Protein AF-A0A7W5EKM7-F1 (afdb_monomer_lite)

Structure (mmCIF, N/CA/C/O backbone):
data_AF-A0A7W5EKM7-F1
#
_entry.id   AF-A0A7W5EKM7-F1
#
loop_
_atom_site.group_PDB
_atom_site.id
_atom_site.type_symbol
_atom_site.label_atom_id
_atom_site.label_alt_id
_atom_site.label_comp_id
_atom_site.label_asym_id
_atom_site.label_entity_id
_atom_site.label_seq_id
_atom_site.pdbx_PDB_ins_code
_atom_site.Cartn_x
_atom_site.Cartn_y
_atom_site.Cartn_z
_atom_site.occupancy
_atom_site.B_iso_or_equiv
_atom_site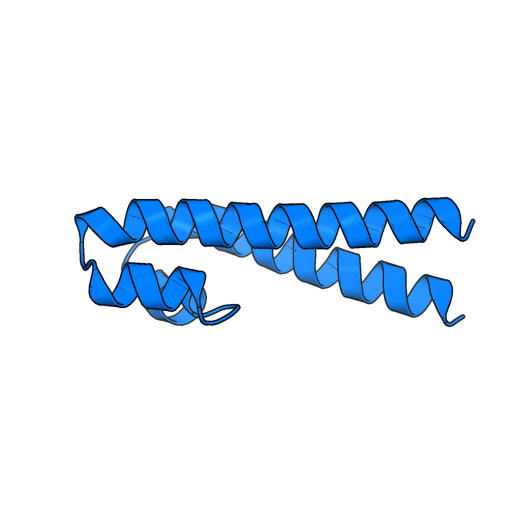.auth_seq_id
_atom_site.auth_comp_id
_atom_site.auth_asym_id
_atom_site.auth_atom_id
_atom_site.pdbx_PDB_model_num
ATOM 1 N N . MET A 1 1 ? 16.864 -0.805 -19.360 1.00 65.62 1 MET A N 1
ATOM 2 C CA . MET A 1 1 ? 15.634 -0.068 -18.983 1.00 65.62 1 MET A CA 1
ATOM 3 C C . MET A 1 1 ? 14.636 -0.978 -18.276 1.00 65.62 1 MET A C 1
ATOM 5 O O . MET A 1 1 ? 14.086 -0.555 -17.271 1.00 65.62 1 MET A O 1
ATOM 9 N N . GLU A 1 2 ? 14.470 -2.232 -18.710 1.00 77.69 2 GLU A N 1
ATOM 10 C CA . GLU A 1 2 ? 13.539 -3.199 -18.092 1.00 77.69 2 GLU A CA 1
ATOM 11 C C . GLU A 1 2 ? 13.708 -3.368 -16.573 1.00 77.69 2 GLU A C 1
ATOM 13 O O . GLU A 1 2 ? 12.731 -3.303 -15.831 1.00 77.69 2 GLU A O 1
ATOM 18 N N . HIS A 1 3 ? 14.944 -3.487 -16.075 1.00 83.62 3 HIS A N 1
ATOM 19 C CA . HIS A 1 3 ? 15.194 -3.628 -14.633 1.00 83.62 3 HIS A CA 1
ATOM 20 C C . HIS A 1 3 ? 14.702 -2.434 -13.798 1.00 83.62 3 HIS A C 1
ATOM 22 O O . HIS A 1 3 ? 14.264 -2.622 -12.666 1.00 83.62 3 HIS A O 1
ATOM 28 N N . ILE A 1 4 ? 14.743 -1.213 -14.345 1.00 90.62 4 ILE A N 1
ATOM 29 C CA . ILE A 1 4 ? 14.297 -0.001 -13.641 1.00 90.62 4 ILE A CA 1
ATOM 30 C C .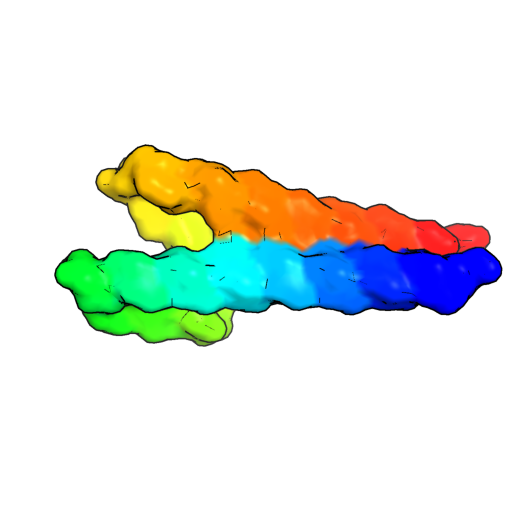 ILE A 1 4 ? 12.778 -0.040 -13.478 1.00 90.62 4 ILE A C 1
ATOM 32 O O . ILE A 1 4 ? 12.268 0.169 -12.380 1.00 90.62 4 ILE A O 1
ATOM 36 N N . TRP A 1 5 ? 12.053 -0.375 -14.544 1.00 89.62 5 TRP A N 1
ATOM 37 C CA . TRP A 1 5 ? 10.596 -0.486 -14.500 1.00 89.62 5 TRP A CA 1
ATOM 38 C C . TRP A 1 5 ? 10.126 -1.636 -13.607 1.00 89.62 5 TRP A C 1
ATOM 40 O O . TRP A 1 5 ? 9.152 -1.474 -12.875 1.00 89.62 5 TRP A O 1
ATOM 50 N N . GLY A 1 6 ? 10.874 -2.744 -13.565 1.00 89.81 6 GLY A N 1
ATOM 51 C CA . GLY A 1 6 ? 10.655 -3.813 -12.588 1.00 89.81 6 GLY A CA 1
ATOM 52 C C . GLY A 1 6 ? 10.747 -3.320 -11.138 1.00 89.81 6 GLY A C 1
ATOM 53 O O . GLY A 1 6 ? 9.873 -3.628 -10.329 1.00 89.81 6 GLY A O 1
ATOM 54 N N . ILE A 1 7 ? 11.750 -2.492 -10.814 1.00 93.50 7 ILE A N 1
ATOM 55 C CA . ILE A 1 7 ? 11.896 -1.878 -9.481 1.00 93.50 7 ILE A CA 1
ATOM 56 C C . ILE A 1 7 ? 10.732 -0.927 -9.177 1.00 93.50 7 ILE A C 1
ATOM 58 O O . ILE A 1 7 ? 10.222 -0.933 -8.059 1.00 93.50 7 ILE A O 1
ATOM 62 N N . VAL A 1 8 ? 10.280 -0.138 -10.157 1.00 92.69 8 VAL A N 1
ATOM 63 C CA . VAL A 1 8 ? 9.138 0.780 -9.993 1.00 92.69 8 VAL A CA 1
ATOM 64 C C . VAL A 1 8 ? 7.854 0.016 -9.665 1.00 92.69 8 VAL A C 1
ATOM 66 O O . VAL A 1 8 ? 7.137 0.405 -8.744 1.00 92.69 8 VAL A O 1
ATOM 69 N N . ILE A 1 9 ? 7.591 -1.100 -10.353 1.00 94.00 9 ILE A N 1
ATOM 70 C CA . ILE A 1 9 ? 6.439 -1.969 -10.062 1.00 94.00 9 ILE A CA 1
ATOM 71 C C . ILE A 1 9 ? 6.543 -2.532 -8.642 1.00 94.00 9 ILE A C 1
ATOM 73 O O . ILE A 1 9 ? 5.579 -2.461 -7.881 1.00 94.00 9 ILE A O 1
ATOM 77 N N . LEU A 1 10 ? 7.717 -3.043 -8.261 1.00 95.69 10 LEU A N 1
ATOM 78 C CA . LEU A 1 10 ? 7.966 -3.597 -6.926 1.00 95.69 10 LEU A CA 1
ATOM 79 C C . LEU A 1 10 ? 7.770 -2.554 -5.820 1.00 95.69 10 LEU A C 1
ATOM 81 O O . LEU A 1 10 ? 7.111 -2.832 -4.817 1.00 95.69 10 LEU A O 1
ATOM 85 N N . ALA A 1 11 ? 8.287 -1.340 -6.014 1.00 92.94 11 ALA A N 1
ATOM 86 C CA . ALA A 1 11 ? 8.082 -0.222 -5.098 1.00 92.94 11 ALA A CA 1
ATOM 87 C C . ALA A 1 11 ? 6.597 0.169 -5.014 1.00 92.94 11 ALA A C 1
ATOM 89 O O . ALA A 1 11 ? 6.078 0.407 -3.920 1.00 92.94 11 ALA A O 1
ATOM 90 N N . GLY A 1 12 ? 5.893 0.164 -6.150 1.00 93.38 12 GLY A N 1
ATOM 91 C CA . GLY A 1 12 ? 4.452 0.381 -6.220 1.00 93.38 12 GLY A CA 1
ATOM 92 C C . GLY A 1 12 ? 3.670 -0.637 -5.390 1.00 93.38 12 GLY A C 1
ATOM 93 O O . GLY A 1 12 ? 2.910 -0.252 -4.500 1.00 93.38 12 GLY A O 1
ATOM 94 N N . MET A 1 13 ? 3.937 -1.930 -5.582 1.00 93.31 13 MET A N 1
ATOM 95 C CA . MET A 1 13 ? 3.338 -3.008 -4.787 1.00 93.31 13 MET A CA 1
ATOM 96 C C . MET A 1 13 ? 3.643 -2.858 -3.293 1.00 93.31 13 MET A C 1
ATOM 98 O O . MET A 1 13 ? 2.730 -2.925 -2.471 1.00 93.31 13 MET A O 1
ATOM 102 N N . ALA A 1 14 ? 4.903 -2.598 -2.933 1.00 93.81 14 ALA A N 1
ATOM 103 C CA . ALA A 1 14 ? 5.307 -2.409 -1.542 1.00 93.81 14 ALA A CA 1
ATOM 104 C C . ALA A 1 14 ? 4.554 -1.241 -0.884 1.00 93.81 14 ALA A C 1
ATOM 106 O O . ALA A 1 14 ? 4.049 -1.377 0.231 1.00 93.81 14 ALA A O 1
ATOM 107 N N . SER A 1 15 ? 4.415 -0.113 -1.585 1.00 93.56 15 SER A N 1
ATOM 108 C CA . SER A 1 15 ? 3.679 1.048 -1.077 1.00 93.56 15 SER A CA 1
ATOM 109 C C . SER A 1 15 ? 2.184 0.767 -0.871 1.00 93.56 15 SER A C 1
ATOM 111 O O . SER A 1 15 ? 1.628 1.183 0.146 1.00 93.56 15 SER A O 1
ATOM 113 N N . MET A 1 16 ? 1.541 -0.002 -1.761 1.00 92.81 16 MET A N 1
ATOM 114 C CA . MET A 1 16 ? 0.141 -0.416 -1.604 1.00 92.81 16 MET A CA 1
ATOM 115 C C . MET A 1 16 ? -0.047 -1.339 -0.398 1.00 92.81 16 MET A C 1
ATOM 117 O O . MET A 1 16 ? -0.970 -1.130 0.391 1.00 92.81 16 MET A O 1
ATOM 121 N N . VAL A 1 17 ? 0.846 -2.320 -0.228 1.00 91.50 17 VAL A N 1
ATOM 122 C CA . VAL A 1 17 ? 0.828 -3.244 0.916 1.00 91.50 17 VAL A CA 1
ATOM 123 C C . VAL A 1 17 ? 1.033 -2.487 2.226 1.00 91.50 17 VAL A C 1
ATOM 125 O O . VAL A 1 17 ? 0.293 -2.712 3.180 1.00 91.50 17 VAL A O 1
ATOM 128 N N . LEU A 1 18 ? 1.979 -1.544 2.274 1.00 91.56 18 LEU A N 1
ATOM 129 C CA . LEU A 1 18 ? 2.200 -0.700 3.451 1.00 91.56 18 LEU A CA 1
ATOM 130 C C . LEU A 1 18 ? 0.985 0.181 3.754 1.00 91.56 18 LEU A C 1
ATOM 132 O O . LEU A 1 18 ? 0.547 0.242 4.902 1.00 91.56 18 LEU A O 1
ATOM 136 N N . ALA A 1 19 ? 0.408 0.826 2.738 1.00 90.00 19 ALA A N 1
ATOM 137 C CA . ALA A 1 19 ? -0.782 1.654 2.902 1.00 90.00 19 ALA A CA 1
ATOM 138 C C . ALA A 1 19 ? -1.966 0.848 3.455 1.00 90.00 19 ALA A C 1
ATOM 140 O O . ALA A 1 19 ? -2.603 1.286 4.415 1.00 90.00 19 ALA A O 1
ATOM 141 N N . GLN A 1 20 ? -2.226 -0.346 2.907 1.00 89.25 20 GLN A N 1
ATOM 142 C CA . GLN A 1 20 ? -3.266 -1.240 3.421 1.00 89.25 20 GLN A CA 1
ATOM 143 C C . GLN A 1 20 ? -2.952 -1.768 4.813 1.00 89.25 20 GLN A C 1
ATOM 145 O O . GLN A 1 20 ? -3.847 -1.799 5.652 1.00 89.25 20 GLN A O 1
ATOM 150 N N . GLY A 1 21 ? -1.704 -2.155 5.077 1.00 88.44 21 GLY A N 1
ATOM 151 C CA . GLY A 1 21 ? -1.297 -2.680 6.374 1.00 88.44 21 GLY A CA 1
ATOM 152 C C . GLY A 1 21 ? -1.494 -1.653 7.483 1.00 88.44 21 GLY A C 1
ATOM 153 O O . GLY A 1 21 ? -2.145 -1.936 8.486 1.00 88.44 21 GLY A O 1
ATOM 154 N N . ILE A 1 22 ? -1.022 -0.424 7.266 1.00 88.00 22 ILE A N 1
ATOM 155 C CA . ILE A 1 22 ? -1.202 0.683 8.212 1.00 88.00 22 ILE A CA 1
ATOM 156 C C . ILE A 1 22 ? -2.690 1.010 8.373 1.00 88.00 22 ILE A C 1
ATOM 158 O O . ILE A 1 22 ? -3.166 1.153 9.499 1.00 88.00 22 ILE A O 1
ATOM 162 N N . ALA A 1 23 ? -3.445 1.088 7.271 1.00 84.56 23 ALA A N 1
ATOM 163 C CA . ALA A 1 23 ? -4.879 1.353 7.333 1.00 84.56 23 ALA A CA 1
ATOM 164 C C . ALA A 1 23 ? -5.641 0.254 8.094 1.00 84.56 23 ALA A C 1
ATOM 166 O O . ALA A 1 23 ? -6.531 0.563 8.886 1.00 84.56 23 ALA A O 1
ATOM 167 N N . GLY A 1 24 ? -5.277 -1.014 7.899 1.00 86.44 24 GLY A N 1
ATOM 168 C CA . GLY A 1 24 ? -5.833 -2.161 8.612 1.00 86.44 24 GLY A CA 1
ATOM 169 C C . GLY A 1 24 ? -5.527 -2.113 10.108 1.00 86.44 24 GLY A C 1
ATOM 170 O O . GLY A 1 24 ? -6.449 -2.207 10.914 1.00 86.44 24 GLY A O 1
ATOM 171 N N . VAL A 1 25 ? -4.269 -1.870 10.494 1.00 87.38 25 VAL A N 1
ATOM 172 C CA . VAL A 1 25 ? -3.868 -1.717 11.907 1.00 87.38 25 VAL A CA 1
ATOM 173 C C . VAL A 1 25 ? -4.609 -0.558 12.577 1.00 87.38 25 VAL A C 1
ATOM 175 O O . VAL A 1 25 ? -5.119 -0.710 13.683 1.00 87.38 25 VAL A O 1
ATOM 178 N N . MET A 1 26 ? -4.736 0.588 11.908 1.00 83.38 26 MET A N 1
ATOM 179 C CA . MET A 1 26 ? -5.502 1.716 12.451 1.00 83.38 26 MET A CA 1
ATOM 180 C C . MET A 1 26 ? -6.999 1.409 12.557 1.00 83.38 26 MET A C 1
ATOM 182 O O . MET A 1 26 ? -7.654 1.830 13.511 1.00 83.38 26 MET A O 1
ATOM 186 N N . SER A 1 27 ? -7.539 0.633 11.614 1.00 83.12 27 SER A N 1
ATOM 187 C CA . SER A 1 27 ? -8.948 0.235 11.620 1.00 83.12 27 SER A CA 1
ATOM 188 C C . SER A 1 27 ? -9.277 -0.728 12.759 1.00 83.12 27 SER A C 1
ATOM 190 O O . SER A 1 27 ? -10.413 -0.710 13.228 1.00 83.12 27 SER A O 1
ATOM 192 N N . PHE A 1 28 ? -8.308 -1.509 13.258 1.00 83.69 28 PHE A N 1
ATOM 193 C CA . PHE A 1 28 ? -8.514 -2.444 14.375 1.00 83.69 28 PHE A CA 1
ATOM 194 C C . PHE A 1 28 ? -8.987 -1.752 15.657 1.00 83.69 28 PHE A C 1
ATOM 196 O O . PHE A 1 28 ? -9.740 -2.348 16.421 1.00 83.69 28 PHE A O 1
ATOM 203 N N . VAL A 1 29 ? -8.586 -0.494 15.873 1.00 80.44 29 VAL A N 1
ATOM 204 C CA . VAL A 1 29 ? -8.997 0.295 17.046 1.00 80.44 29 VAL A CA 1
ATOM 205 C C . VAL A 1 29 ? -10.489 0.637 17.002 1.00 80.44 29 VAL A C 1
ATOM 207 O O . VAL A 1 29 ? -11.120 0.767 18.046 1.00 80.44 29 VAL A O 1
ATOM 210 N N . MET A 1 30 ? -11.062 0.789 15.805 1.00 79.69 30 MET A N 1
ATOM 211 C CA . MET A 1 30 ? -12.471 1.151 15.642 1.00 79.69 30 MET A CA 1
ATOM 212 C C . MET A 1 30 ? -13.370 -0.057 15.396 1.00 79.69 30 MET A C 1
ATOM 214 O O . MET A 1 30 ? -14.458 -0.133 15.958 1.00 79.69 30 MET A O 1
ATOM 218 N N . ASP A 1 31 ? -12.953 -0.969 14.517 1.00 84.31 31 ASP A N 1
ATOM 219 C CA . ASP A 1 31 ? -13.741 -2.131 14.122 1.00 84.31 31 ASP A CA 1
ATOM 220 C C . ASP A 1 31 ? -12.827 -3.255 13.584 1.00 84.31 31 ASP A C 1
ATOM 222 O O . ASP A 1 31 ? -12.299 -3.145 12.467 1.00 84.31 31 ASP A O 1
ATOM 226 N N . PRO A 1 32 ? -12.652 -4.360 14.333 1.00 85.38 32 PRO A N 1
ATOM 227 C CA . PRO A 1 32 ? -11.774 -5.459 13.939 1.00 85.38 32 PRO A CA 1
ATOM 228 C C . PRO A 1 32 ? -12.260 -6.194 12.682 1.00 85.38 32 PRO A C 1
ATOM 230 O O . PRO A 1 32 ? -11.436 -6.692 11.915 1.00 85.38 32 PRO A O 1
ATOM 233 N N . MET A 1 33 ? -13.571 -6.226 12.406 1.00 86.88 33 MET A N 1
ATOM 234 C CA . MET A 1 33 ? -14.087 -6.853 11.184 1.00 86.88 33 MET A CA 1
ATOM 235 C C . MET A 1 33 ? -13.694 -6.038 9.954 1.00 86.88 33 MET A C 1
ATOM 237 O O . MET A 1 33 ? -13.196 -6.590 8.971 1.00 86.88 33 MET A O 1
ATOM 241 N N . LYS A 1 34 ? -13.854 -4.710 10.013 1.00 82.44 34 LYS A N 1
ATOM 242 C CA . LYS A 1 34 ? -13.414 -3.827 8.919 1.00 82.44 34 LYS A CA 1
ATOM 243 C C . LYS A 1 34 ? -11.901 -3.863 8.737 1.00 82.44 34 LYS A C 1
ATOM 245 O O . LYS A 1 34 ? -11.427 -3.786 7.606 1.00 82.44 34 LYS A O 1
ATOM 250 N N . ALA A 1 35 ? -11.156 -4.013 9.829 1.00 85.06 35 ALA A N 1
ATOM 251 C CA . ALA A 1 35 ? -9.712 -4.163 9.779 1.00 85.06 35 ALA A CA 1
ATOM 252 C C . ALA A 1 35 ? -9.294 -5.419 9.007 1.00 85.06 35 ALA A C 1
ATOM 254 O O . ALA A 1 35 ? -8.489 -5.309 8.086 1.00 85.06 35 ALA A O 1
ATOM 255 N N . MET A 1 36 ? -9.891 -6.581 9.297 1.00 87.25 36 MET A N 1
ATOM 256 C CA . MET A 1 36 ? -9.623 -7.812 8.540 1.00 87.25 36 MET A CA 1
ATOM 257 C C . MET A 1 36 ? -9.952 -7.653 7.051 1.00 87.25 36 MET A C 1
ATOM 259 O O . MET A 1 36 ? -9.157 -8.049 6.201 1.00 87.25 36 MET A O 1
ATOM 263 N N . LEU A 1 37 ? -11.073 -7.006 6.720 1.00 87.69 37 LEU A N 1
ATOM 264 C CA . LEU A 1 37 ? -11.441 -6.740 5.327 1.00 87.69 37 LEU A CA 1
ATOM 265 C C . LEU A 1 37 ? -10.422 -5.836 4.612 1.00 87.69 37 LEU A C 1
ATOM 267 O O . LEU A 1 37 ? -10.148 -6.055 3.436 1.00 87.69 37 LEU A O 1
ATOM 271 N N . CYS A 1 38 ? -9.794 -4.889 5.319 1.00 85.25 38 CYS A N 1
ATOM 272 C CA . CYS A 1 38 ? -8.693 -4.075 4.790 1.00 85.25 38 CYS A CA 1
ATOM 273 C C . CYS A 1 38 ? -7.451 -4.891 4.396 1.00 85.25 38 CYS A C 1
ATOM 275 O O . CYS A 1 38 ? -6.742 -4.471 3.481 1.00 85.25 38 CYS A O 1
ATOM 277 N N . PHE A 1 39 ? -7.190 -6.029 5.049 1.00 84.81 39 PHE A N 1
ATOM 278 C CA . PHE A 1 39 ? -6.074 -6.922 4.710 1.00 84.81 39 PHE A CA 1
ATOM 279 C C . PHE A 1 39 ? -6.414 -7.902 3.585 1.00 84.81 39 PHE A C 1
ATOM 281 O O . PHE A 1 39 ? -5.538 -8.251 2.799 1.00 84.81 39 PHE A O 1
ATOM 288 N N . VAL A 1 40 ? -7.670 -8.350 3.506 1.00 86.19 40 VAL A N 1
ATOM 289 C CA . VAL A 1 40 ? -8.097 -9.373 2.537 1.00 86.19 40 VAL A CA 1
ATOM 290 C C . VAL A 1 40 ? -8.470 -8.765 1.188 1.00 86.19 40 VAL A C 1
ATOM 292 O O . VAL A 1 40 ? -8.181 -9.351 0.149 1.00 86.19 40 VAL A O 1
ATOM 295 N N . ILE A 1 41 ? -9.124 -7.602 1.188 1.00 87.25 41 ILE A N 1
ATOM 296 C CA . ILE A 1 41 ? -9.688 -6.998 -0.018 1.00 87.25 41 ILE A CA 1
ATOM 297 C C . ILE A 1 41 ? -8.852 -5.765 -0.402 1.00 87.25 41 ILE A C 1
ATOM 299 O O . ILE A 1 41 ? -8.917 -4.739 0.288 1.00 87.25 41 ILE A O 1
ATOM 303 N N . PRO A 1 42 ? -8.087 -5.825 -1.512 1.00 82.94 42 PRO A N 1
ATOM 304 C CA . PRO A 1 42 ? -7.385 -4.678 -2.080 1.00 82.94 42 PRO A CA 1
ATOM 305 C C . PRO A 1 42 ? -8.319 -3.483 -2.250 1.00 82.94 42 PRO A C 1
ATOM 307 O O . PRO A 1 42 ? -9.362 -3.578 -2.890 1.00 82.94 42 PRO A O 1
ATOM 310 N N . GLY A 1 43 ? -7.958 -2.348 -1.654 1.00 82.56 43 GLY A N 1
ATOM 311 C CA . GLY A 1 43 ? -8.759 -1.128 -1.755 1.00 82.56 43 GLY A CA 1
ATOM 312 C C . GLY A 1 43 ? -9.990 -1.076 -0.839 1.00 82.56 43 GLY A C 1
ATOM 313 O O . GLY A 1 43 ? -10.708 -0.080 -0.843 1.00 82.56 43 GLY A O 1
ATOM 314 N N . PHE A 1 44 ? -10.230 -2.049 0.042 1.00 84.62 44 PHE A N 1
ATOM 315 C CA . PHE A 1 44 ? -11.328 -1.918 1.013 1.00 84.62 44 PHE A CA 1
ATOM 316 C C . PHE A 1 44 ? -11.171 -0.699 1.938 1.00 84.62 44 PHE A C 1
ATOM 318 O O . PHE A 1 44 ? -12.156 -0.111 2.388 1.00 84.62 44 PHE A O 1
ATOM 325 N N . MET A 1 45 ? -9.934 -0.230 2.134 1.00 82.12 45 MET A N 1
ATOM 326 C CA . MET A 1 45 ? -9.656 1.011 2.857 1.00 82.12 45 MET A CA 1
ATOM 327 C C . MET A 1 45 ? -10.380 2.238 2.271 1.00 82.12 45 MET A C 1
ATOM 329 O O . MET A 1 45 ? -10.708 3.145 3.032 1.00 82.12 45 MET A O 1
ATOM 333 N N . PHE A 1 46 ? -10.701 2.264 0.965 1.00 83.06 46 PHE A N 1
ATOM 334 C CA . PHE A 1 46 ? -11.470 3.351 0.338 1.00 83.06 46 PHE A CA 1
ATOM 335 C C . PHE A 1 46 ? -12.886 3.454 0.919 1.00 83.06 46 PHE A C 1
ATOM 337 O O . PHE A 1 46 ? -13.396 4.556 1.118 1.00 83.06 46 PHE A O 1
ATOM 344 N N . CYS A 1 47 ? -13.501 2.322 1.271 1.00 80.69 47 CYS A N 1
ATOM 345 C CA . CYS A 1 47 ? -14.823 2.284 1.897 1.00 80.69 47 CYS A CA 1
ATOM 346 C C . CYS A 1 47 ? -14.795 2.807 3.343 1.00 80.69 47 CYS A C 1
ATOM 348 O O . CYS A 1 47 ? -15.773 3.386 3.821 1.00 80.69 47 CYS A O 1
ATOM 350 N N . VAL A 1 48 ? -13.673 2.620 4.044 1.00 73.69 48 VAL A N 1
ATOM 351 C CA . VAL A 1 48 ? -13.486 3.058 5.439 1.00 73.69 48 VAL A CA 1
ATOM 352 C C . VAL A 1 48 ? -13.058 4.532 5.511 1.00 73.69 48 VAL A C 1
ATOM 354 O O . VAL A 1 48 ? -13.354 5.234 6.480 1.00 73.69 48 VAL A O 1
ATOM 357 N N . ILE A 1 49 ? -12.433 5.040 4.450 1.00 72.31 49 ILE A N 1
ATOM 358 C CA . ILE A 1 49 ? -11.806 6.361 4.396 1.00 72.31 49 ILE A CA 1
ATOM 359 C C . ILE A 1 49 ? -12.748 7.541 4.574 1.00 72.31 49 ILE A C 1
ATOM 361 O O . ILE A 1 49 ? -12.372 8.540 5.190 1.00 72.31 49 ILE A O 1
ATOM 365 N N . ASN A 1 50 ? -13.990 7.406 4.111 1.00 66.31 50 ASN A N 1
ATOM 366 C CA . ASN A 1 50 ? -14.998 8.454 4.251 1.00 66.31 50 ASN A CA 1
ATOM 367 C C . ASN A 1 50 ? -15.366 8.736 5.714 1.00 66.31 50 ASN A C 1
ATOM 369 O O . ASN A 1 50 ? -16.016 9.740 5.992 1.00 66.31 50 ASN A O 1
ATOM 373 N N . ARG A 1 51 ? -14.946 7.885 6.660 1.00 66.94 51 ARG A N 1
ATOM 374 C CA . ARG A 1 51 ? -15.268 8.044 8.082 1.00 66.94 51 ARG A CA 1
ATOM 375 C C . ARG A 1 51 ? -14.219 8.818 8.880 1.00 66.94 51 ARG A C 1
ATOM 377 O O . ARG A 1 51 ? -14.534 9.278 9.970 1.00 66.94 51 ARG A O 1
ATOM 384 N N . THR A 1 52 ? -13.003 9.012 8.358 1.00 66.62 52 THR A N 1
ATOM 385 C CA . THR A 1 52 ? -11.896 9.557 9.169 1.00 66.62 52 THR A CA 1
ATOM 386 C C . THR A 1 52 ? -10.814 10.202 8.304 1.00 66.62 52 THR A C 1
ATOM 388 O O . THR A 1 52 ? -10.138 9.530 7.528 1.00 66.62 52 THR A O 1
ATOM 391 N N . ARG A 1 53 ? -10.578 11.513 8.493 1.00 69.06 53 ARG A N 1
ATOM 392 C CA . ARG A 1 53 ? -9.527 12.286 7.789 1.00 69.06 53 ARG A CA 1
ATOM 393 C C . ARG A 1 53 ? -8.121 11.684 7.923 1.00 69.06 53 ARG A C 1
ATOM 395 O O . ARG A 1 53 ? -7.286 11.932 7.058 1.00 69.06 53 ARG A O 1
ATOM 402 N N . MET A 1 54 ? -7.885 10.899 8.975 1.00 68.06 54 MET A N 1
ATOM 403 C CA . MET A 1 54 ? -6.603 10.266 9.297 1.00 68.06 54 MET A CA 1
ATOM 404 C C . MET A 1 54 ? -6.074 9.342 8.190 1.00 68.06 54 MET A C 1
ATOM 406 O O . MET A 1 54 ? -4.869 9.175 8.070 1.00 68.06 54 MET A O 1
ATOM 410 N N . TYR A 1 55 ? -6.949 8.802 7.338 1.00 73.00 55 TYR A N 1
ATOM 411 C CA . TYR A 1 55 ? -6.566 7.857 6.287 1.00 73.00 55 TYR A CA 1
ATOM 412 C C . TYR A 1 55 ? -6.186 8.504 4.940 1.00 73.00 55 TYR A C 1
ATOM 414 O O . TYR A 1 55 ? -5.737 7.816 4.025 1.00 73.00 55 TYR A O 1
ATOM 422 N N . ARG A 1 56 ? -6.340 9.828 4.786 1.00 78.88 56 ARG A N 1
ATOM 423 C CA . ARG A 1 56 ? -5.994 10.547 3.544 1.00 78.88 56 ARG A CA 1
ATOM 424 C C . ARG A 1 56 ? -4.564 10.303 3.027 1.00 78.88 56 ARG A C 1
ATOM 426 O O . ARG A 1 56 ? -4.434 10.089 1.823 1.00 78.88 56 ARG A O 1
ATOM 433 N N . PRO A 1 57 ? -3.503 10.320 3.858 1.00 82.56 57 PRO A N 1
ATOM 434 C CA . PRO A 1 57 ? -2.156 10.065 3.349 1.00 82.56 57 PRO A CA 1
ATOM 435 C C . PRO A 1 57 ? -1.976 8.622 2.854 1.00 82.56 57 PRO A C 1
ATOM 437 O O . PRO A 1 57 ? -1.301 8.404 1.852 1.00 82.56 57 PRO A O 1
ATOM 440 N N . MET A 1 58 ? -2.640 7.645 3.477 1.00 85.38 58 MET A N 1
ATOM 441 C CA . MET A 1 58 ? -2.599 6.234 3.072 1.00 85.38 58 MET A CA 1
ATOM 442 C C . MET A 1 58 ? -3.286 6.035 1.719 1.00 85.38 58 MET A C 1
ATOM 444 O O . MET A 1 58 ? -2.817 5.251 0.901 1.00 85.38 58 MET A O 1
ATOM 448 N N . LEU A 1 59 ? -4.349 6.797 1.445 1.00 85.94 59 LEU A N 1
ATOM 449 C CA . LEU A 1 59 ? -4.987 6.836 0.128 1.00 85.94 59 LEU A CA 1
ATOM 450 C C . LEU A 1 59 ? -4.025 7.319 -0.954 1.00 85.9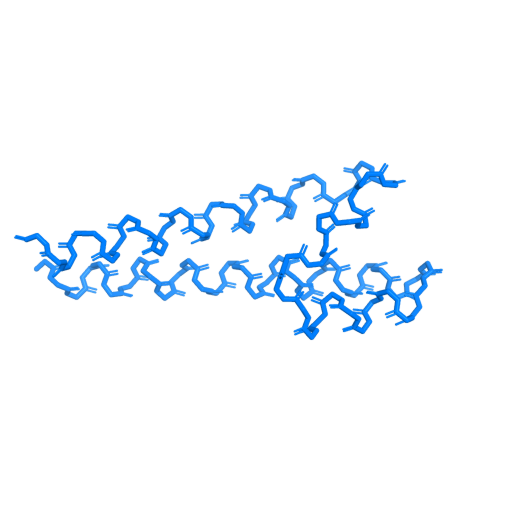4 59 LEU A C 1
ATOM 452 O O . LEU A 1 59 ? -3.925 6.694 -2.004 1.00 85.94 59 LEU A O 1
ATOM 456 N N . GLY A 1 60 ? -3.311 8.416 -0.683 1.00 87.44 60 GLY A N 1
ATOM 457 C CA . GLY A 1 60 ? -2.307 8.952 -1.597 1.00 87.44 60 GLY A CA 1
ATOM 458 C C . GLY A 1 60 ? -1.188 7.948 -1.861 1.00 87.44 60 GLY A C 1
ATOM 459 O O . GLY A 1 60 ? -0.823 7.734 -3.013 1.00 87.44 60 GLY A O 1
ATOM 460 N N . LEU A 1 61 ? -0.704 7.277 -0.812 1.00 90.12 61 LEU A N 1
ATOM 461 C CA . LEU A 1 61 ? 0.334 6.255 -0.927 1.00 90.12 61 LEU A CA 1
ATOM 462 C C . LEU A 1 61 ? -0.133 5.048 -1.753 1.00 90.12 61 LEU A C 1
ATOM 464 O O . LEU A 1 61 ? 0.582 4.604 -2.645 1.00 90.12 61 LEU A O 1
ATOM 468 N N . TRP A 1 62 ? -1.345 4.549 -1.508 1.00 92.50 62 TRP A N 1
ATOM 469 C CA . TRP A 1 62 ? -1.889 3.411 -2.250 1.00 92.50 62 TRP A CA 1
ATOM 470 C C . TRP A 1 62 ? -2.170 3.754 -3.713 1.00 92.50 62 TRP A C 1
ATOM 472 O O . TRP A 1 62 ? -1.833 2.973 -4.597 1.00 92.50 62 TRP A O 1
ATOM 482 N N . LEU A 1 63 ? -2.750 4.930 -3.989 1.00 92.00 63 LEU A N 1
ATOM 483 C CA . LEU A 1 63 ? -2.982 5.392 -5.360 1.00 92.00 63 LEU A CA 1
ATOM 484 C C . LEU A 1 63 ? -1.664 5.639 -6.095 1.00 92.00 63 LEU A C 1
ATOM 486 O O . LEU A 1 63 ? -1.540 5.258 -7.253 1.00 92.00 63 LEU A O 1
ATOM 490 N N . GLY A 1 64 ? -0.671 6.228 -5.423 1.00 92.94 64 GLY A N 1
ATOM 491 C CA . GLY A 1 64 ? 0.675 6.391 -5.967 1.00 92.94 64 GLY A CA 1
ATOM 492 C C . GLY A 1 64 ? 1.313 5.047 -6.314 1.00 92.94 64 GLY A C 1
ATOM 493 O O . GLY A 1 64 ? 1.871 4.896 -7.399 1.00 92.94 64 GLY A O 1
ATOM 494 N N . GLY A 1 65 ? 1.151 4.047 -5.446 1.00 92.69 65 GLY A N 1
ATOM 495 C CA . GLY A 1 65 ? 1.598 2.686 -5.710 1.00 92.69 65 GLY A CA 1
ATOM 496 C C . GLY A 1 65 ? 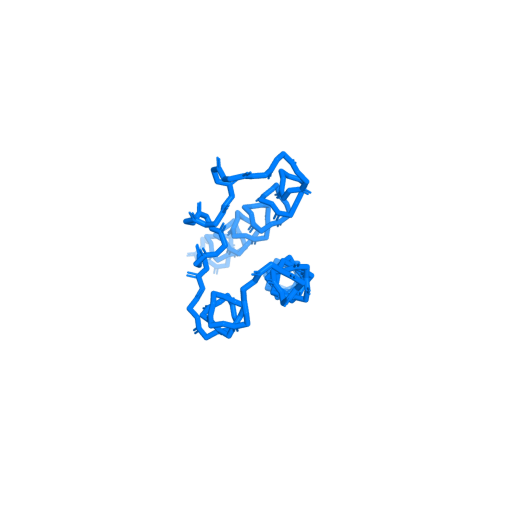0.903 2.037 -6.902 1.00 92.69 65 GLY A C 1
ATOM 497 O O . GLY A 1 65 ? 1.571 1.480 -7.770 1.00 92.69 65 GLY A O 1
ATOM 498 N N . ALA A 1 66 ? -0.421 2.179 -6.999 1.00 93.44 66 ALA A N 1
ATOM 499 C CA . ALA A 1 66 ? -1.187 1.686 -8.140 1.00 93.44 66 ALA A CA 1
ATOM 500 C C . ALA A 1 66 ? -0.732 2.350 -9.451 1.00 93.44 66 ALA A C 1
ATOM 502 O O . ALA A 1 66 ? -0.499 1.663 -10.443 1.00 93.44 66 ALA A O 1
ATOM 503 N N . LEU A 1 67 ? -0.535 3.673 -9.448 1.00 95.38 67 LEU A N 1
ATOM 504 C CA . LEU A 1 67 ? -0.032 4.417 -10.605 1.00 95.38 67 LEU A CA 1
ATOM 505 C C . LEU A 1 67 ? 1.377 3.976 -11.011 1.00 95.38 67 LEU A C 1
ATOM 507 O O . LEU A 1 67 ? 1.637 3.834 -12.202 1.00 95.38 67 LEU A O 1
ATOM 511 N N . ALA A 1 68 ? 2.266 3.718 -10.049 1.00 93.44 68 ALA A N 1
ATOM 512 C CA . ALA A 1 68 ? 3.607 3.206 -10.325 1.00 93.44 68 ALA A CA 1
ATOM 513 C C . ALA A 1 68 ? 3.565 1.826 -11.001 1.00 93.44 68 ALA A C 1
ATOM 515 O O . ALA A 1 68 ? 4.300 1.594 -11.961 1.00 93.44 68 ALA A O 1
ATOM 516 N N . ILE A 1 69 ? 2.664 0.938 -10.561 1.00 94.31 69 ILE A N 1
ATOM 517 C CA . ILE A 1 69 ? 2.459 -0.372 -11.195 1.00 94.31 69 ILE A CA 1
ATOM 518 C C . ILE A 1 69 ? 1.959 -0.203 -12.632 1.00 94.31 69 ILE A C 1
ATOM 520 O O . ILE A 1 69 ? 2.534 -0.800 -13.539 1.00 94.31 69 ILE A O 1
ATOM 524 N N . PHE A 1 70 ? 0.934 0.625 -12.862 1.00 94.38 70 PHE A N 1
ATOM 525 C CA . PHE A 1 70 ? 0.410 0.863 -14.212 1.00 94.38 70 PHE A CA 1
ATOM 526 C C . PHE A 1 70 ? 1.458 1.484 -15.137 1.00 94.38 70 PHE A C 1
ATOM 528 O O . PHE A 1 70 ? 1.641 1.008 -16.254 1.00 94.38 70 PHE A O 1
ATOM 535 N N . ALA A 1 71 ? 2.177 2.508 -14.673 1.00 92.25 71 ALA A N 1
ATOM 536 C CA . ALA A 1 71 ? 3.219 3.163 -15.454 1.00 92.25 71 ALA A CA 1
ATOM 537 C C . ALA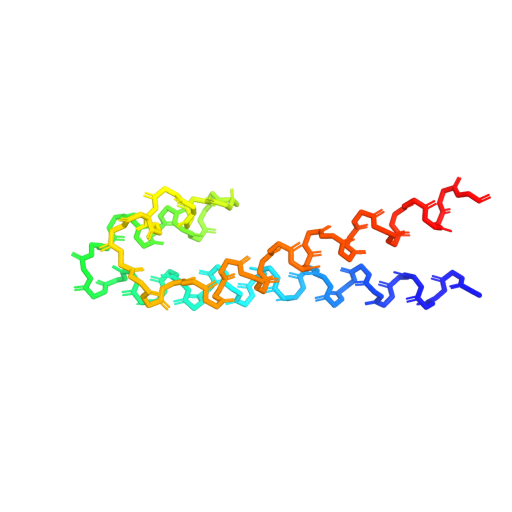 A 1 71 ? 4.358 2.194 -15.801 1.00 92.25 71 ALA A C 1
ATOM 539 O O . ALA A 1 71 ? 4.774 2.131 -16.955 1.00 92.25 71 ALA A O 1
ATOM 540 N N . GLY A 1 72 ? 4.823 1.404 -14.829 1.00 90.62 72 GLY A N 1
ATOM 541 C CA . GLY A 1 72 ? 5.858 0.399 -15.058 1.00 90.62 72 GLY A CA 1
ATOM 542 C C . GLY A 1 72 ? 5.401 -0.717 -15.998 1.00 90.62 72 GLY A C 1
ATOM 543 O O . GLY A 1 72 ? 6.164 -1.119 -16.870 1.00 90.62 72 GLY A O 1
ATOM 544 N N . ALA A 1 73 ? 4.155 -1.183 -15.873 1.00 91.50 73 ALA A N 1
ATOM 545 C CA . ALA A 1 73 ? 3.599 -2.212 -16.748 1.00 91.50 73 ALA A CA 1
ATOM 546 C C . ALA A 1 73 ? 3.463 -1.721 -18.197 1.00 91.50 73 ALA A C 1
ATOM 548 O O . ALA A 1 73 ? 3.854 -2.432 -19.117 1.00 91.50 73 ALA A O 1
ATOM 549 N N . ILE A 1 74 ? 2.968 -0.495 -18.401 1.00 93.62 74 ILE A N 1
ATOM 550 C CA . ILE A 1 74 ? 2.886 0.124 -19.732 1.00 93.62 74 ILE A CA 1
ATOM 551 C C . ILE A 1 74 ? 4.288 0.295 -20.324 1.00 93.62 74 ILE A C 1
ATOM 553 O O . ILE A 1 74 ? 4.497 -0.034 -21.484 1.00 93.62 74 ILE A O 1
ATOM 557 N N . ALA A 1 75 ? 5.257 0.759 -19.531 1.00 90.50 75 ALA A N 1
ATOM 558 C CA . ALA A 1 75 ? 6.625 0.984 -19.993 1.00 90.50 75 ALA A CA 1
ATOM 559 C C . ALA A 1 75 ? 7.406 -0.305 -20.302 1.00 90.50 75 ALA A C 1
ATOM 561 O O . ALA A 1 75 ? 8.375 -0.249 -21.050 1.00 90.50 75 ALA A O 1
ATOM 562 N N . LEU A 1 76 ? 7.019 -1.444 -19.719 1.00 88.75 76 LEU A N 1
ATOM 563 C CA . LEU A 1 76 ? 7.566 -2.763 -20.064 1.00 88.75 76 LEU A CA 1
ATOM 564 C C . LEU A 1 76 ? 6.868 -3.404 -21.270 1.00 88.75 76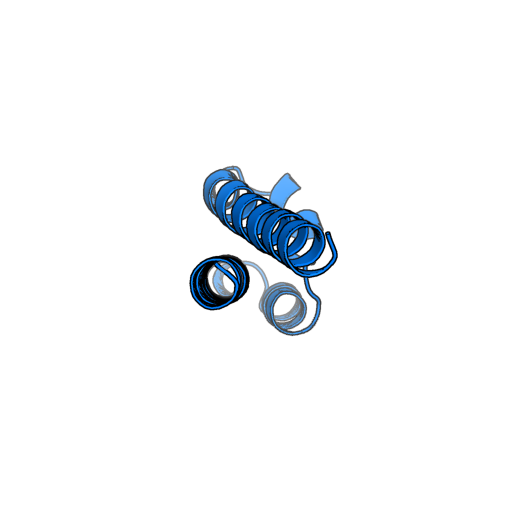 LEU A C 1
ATOM 566 O O . LEU A 1 76 ? 7.431 -4.308 -21.879 1.00 88.75 76 LEU A O 1
ATOM 570 N N . ALA A 1 77 ? 5.641 -2.983 -21.580 1.00 84.38 77 ALA A N 1
ATOM 571 C CA . ALA A 1 77 ? 4.854 -3.500 -22.698 1.00 84.38 77 ALA A CA 1
ATOM 572 C C . ALA A 1 77 ? 5.031 -2.699 -24.003 1.00 84.38 77 ALA A C 1
ATOM 574 O O . ALA A 1 77 ? 4.526 -3.133 -25.040 1.00 84.38 77 ALA A O 1
ATOM 575 N N . ALA A 1 78 ? 5.689 -1.538 -23.939 1.00 75.44 78 ALA A N 1
ATOM 576 C CA . ALA A 1 78 ? 5.997 -0.649 -25.060 1.00 75.44 78 ALA A CA 1
ATOM 577 C C . ALA A 1 78 ? 7.429 -0.866 -25.564 1.00 75.44 78 ALA A C 1
ATOM 579 O O . ALA A 1 78 ? 7.617 -0.802 -26.799 1.00 75.44 78 ALA A O 1
#

pLDDT: mean 85.81, std 7.62, range [65.62, 95.69]

Secondary structure (DSSP, 8-state):
-HHHHHHHHHHHHHHHHHHHHHHHHHHHTT-HHHHHHHHHSTTHHHHHHTT-GGGHHHHHHHHHHHHHHHHHHHHHH-

Radius of gyration: 13.95 Å; chains: 1; bounding box: 31×22×42 Å

Sequence (78 aa):
MEHIWGIVILAGMASMVLAQGIAGVMSFVMDPMKAMLCFVIPGFMFCVINRTRMYRPMLGLWLGGALAIFAGAIALAA

Foldseek 3Di:
DLVVLVVLLVQLVVLQQVLLQVLLVVCCVPDNVLSVCSNVPRPSSVVVCVPDVVSVVSVVSNVSSVVSNVVSVVVNVD